Protein AF-A0A7C9BEQ4-F1 (afdb_monomer_lite)

Sequence (86 aa):
MLAFQIGKRDDAKCKKLMRKLARLDIRYYYTDDWKSYKKHIPPDKHTVAKKKTQKIERQNLNFRTYMKRPASKTICFSKKTICTTG

Structure (mmCIF, N/CA/C/O backbone):
data_AF-A0A7C9BEQ4-F1
#
_entry.id   AF-A0A7C9BEQ4-F1
#
loop_
_atom_site.group_PDB
_atom_site.id
_atom_site.type_symbol
_atom_site.label_atom_id
_atom_site.label_alt_id
_atom_site.label_comp_id
_atom_site.label_asym_id
_atom_site.label_entity_id
_atom_site.label_seq_id
_atom_site.pdbx_PDB_ins_code
_atom_site.Cartn_x
_atom_site.Cartn_y
_atom_site.Cartn_z
_atom_site.occupancy
_atom_site.B_iso_or_equiv
_atom_site.auth_seq_id
_atom_site.auth_comp_id
_atom_site.auth_asym_id
_atom_site.auth_atom_id
_atom_site.pdbx_PDB_model_num
ATOM 1 N N . MET A 1 1 ? -12.950 -2.888 -2.195 1.00 73.25 1 MET A N 1
ATOM 2 C CA . MET A 1 1 ? -11.572 -2.888 -1.655 1.00 73.25 1 MET A CA 1
ATOM 3 C C . MET A 1 1 ? -11.144 -4.342 -1.553 1.00 73.25 1 MET A C 1
ATOM 5 O O . MET A 1 1 ? -11.946 -5.108 -1.045 1.00 73.25 1 MET A O 1
ATOM 9 N N . LEU A 1 2 ? -9.972 -4.730 -2.068 1.00 84.06 2 LEU A N 1
ATOM 10 C CA . LEU A 1 2 ? -9.565 -6.148 -2.142 1.00 84.06 2 LEU A CA 1
ATOM 11 C C . LEU A 1 2 ? -8.792 -6.618 -0.901 1.00 84.06 2 LEU A C 1
ATOM 13 O O . LEU A 1 2 ? -9.035 -7.698 -0.382 1.00 84.06 2 LEU A O 1
ATOM 17 N N . ALA A 1 3 ? -7.884 -5.787 -0.390 1.00 88.12 3 ALA A N 1
ATOM 18 C CA . ALA A 1 3 ? -7.167 -6.032 0.855 1.00 88.12 3 ALA A CA 1
ATOM 19 C C . ALA A 1 3 ? -6.741 -4.699 1.478 1.00 88.12 3 ALA A C 1
ATOM 21 O O . ALA A 1 3 ? -6.607 -3.694 0.782 1.00 88.12 3 ALA A O 1
ATOM 22 N N . PHE A 1 4 ? -6.499 -4.699 2.788 1.00 86.75 4 PHE A N 1
ATOM 23 C CA . PHE A 1 4 ? -5.937 -3.556 3.503 1.00 86.75 4 PHE A CA 1
ATOM 24 C C . PHE A 1 4 ? -4.979 -4.009 4.604 1.00 86.75 4 PHE A C 1
ATOM 26 O O . PHE A 1 4 ? -5.052 -5.139 5.109 1.00 86.75 4 PHE A O 1
ATOM 33 N N . GLN A 1 5 ? -4.060 -3.124 4.984 1.00 89.25 5 GLN A N 1
ATOM 34 C CA . GLN A 1 5 ? -3.144 -3.337 6.096 1.00 89.25 5 GLN A CA 1
ATOM 35 C C . GLN A 1 5 ? -3.000 -2.040 6.890 1.00 89.25 5 GLN A C 1
ATOM 37 O O . GLN A 1 5 ? -2.527 -1.039 6.369 1.00 89.25 5 GLN A O 1
ATOM 42 N N . ILE A 1 6 ? -3.395 -2.075 8.164 1.00 86.38 6 ILE A N 1
ATOM 43 C CA . ILE A 1 6 ? -3.219 -0.955 9.094 1.00 86.38 6 ILE A CA 1
ATOM 44 C C . ILE A 1 6 ? -1.821 -1.046 9.722 1.00 86.38 6 ILE A C 1
ATOM 46 O O . ILE A 1 6 ? -1.338 -2.143 10.051 1.00 86.38 6 ILE A O 1
ATOM 50 N N . GLY A 1 7 ? -1.162 0.099 9.880 1.00 86.25 7 GLY A N 1
ATOM 51 C CA . GLY A 1 7 ? 0.139 0.213 10.530 1.00 86.25 7 GLY A CA 1
ATOM 52 C C . GLY A 1 7 ? 0.943 1.407 10.028 1.00 86.25 7 GLY A C 1
ATOM 53 O O . GLY A 1 7 ? 0.445 2.227 9.258 1.00 86.25 7 GLY A O 1
ATOM 54 N N . LYS A 1 8 ? 2.200 1.485 10.473 1.00 85.94 8 LYS A N 1
ATOM 55 C CA . LYS A 1 8 ? 3.172 2.451 9.959 1.00 85.94 8 LYS A CA 1
ATOM 56 C C . LYS A 1 8 ? 3.494 2.152 8.490 1.00 85.94 8 LYS A C 1
ATOM 58 O O . LYS A 1 8 ? 3.306 1.034 8.007 1.00 85.94 8 LYS A O 1
ATOM 63 N N . ARG A 1 9 ? 3.982 3.174 7.786 1.00 85.38 9 ARG A N 1
ATOM 64 C CA . ARG A 1 9 ? 4.423 3.086 6.391 1.00 85.38 9 ARG A CA 1
ATOM 65 C C . ARG A 1 9 ? 5.821 2.456 6.344 1.00 85.38 9 ARG A C 1
ATOM 67 O O . ARG A 1 9 ? 6.810 3.142 6.121 1.00 85.38 9 ARG A O 1
ATOM 74 N N . ASP A 1 10 ? 5.875 1.158 6.633 1.00 90.25 10 ASP A N 1
ATOM 75 C CA . ASP A 1 10 ? 7.095 0.352 6.684 1.00 90.25 10 ASP A CA 1
ATOM 76 C C . ASP A 1 10 ? 7.079 -0.789 5.648 1.00 90.25 10 ASP A C 1
ATOM 78 O O . ASP A 1 10 ? 6.044 -1.160 5.078 1.00 90.25 10 ASP A O 1
ATOM 82 N N . ASP A 1 11 ? 8.262 -1.341 5.396 1.00 91.06 11 ASP A N 1
ATOM 83 C CA . ASP A 1 11 ? 8.467 -2.358 4.369 1.00 91.06 11 ASP A CA 1
ATOM 84 C C . ASP A 1 11 ? 7.816 -3.706 4.730 1.00 91.06 11 ASP A C 1
ATOM 86 O O . ASP A 1 11 ? 7.230 -4.386 3.884 1.00 91.06 11 ASP A O 1
ATOM 90 N N . ALA A 1 12 ? 7.820 -4.061 6.017 1.00 91.44 12 ALA A N 1
ATOM 91 C CA . ALA A 1 12 ? 7.225 -5.296 6.519 1.00 91.44 12 ALA A CA 1
ATOM 92 C C . ALA A 1 12 ? 5.697 -5.320 6.331 1.00 91.44 12 ALA A C 1
ATOM 94 O O . ALA A 1 12 ? 5.108 -6.354 5.982 1.00 91.44 12 ALA A O 1
ATOM 95 N N . LYS A 1 13 ? 5.033 -4.178 6.525 1.00 90.88 13 LYS A N 1
ATOM 96 C CA . LYS A 1 13 ? 3.599 -3.986 6.291 1.00 90.88 13 LYS A CA 1
ATOM 97 C C . LYS A 1 13 ? 3.290 -4.018 4.803 1.00 90.88 13 LYS A C 1
ATOM 99 O O . LYS A 1 13 ? 2.295 -4.648 4.438 1.00 90.88 13 LYS A O 1
ATOM 104 N N . CYS A 1 14 ? 4.150 -3.441 3.959 1.00 91.25 14 CYS A N 1
ATOM 105 C CA . CYS A 1 14 ? 4.039 -3.568 2.505 1.00 91.25 14 CYS A CA 1
ATOM 106 C C . CYS A 1 14 ? 4.090 -5.044 2.082 1.00 91.25 14 CYS A C 1
ATOM 108 O O . CYS A 1 14 ? 3.159 -5.534 1.442 1.00 91.25 14 CYS A O 1
ATOM 110 N N . LYS A 1 15 ? 5.079 -5.807 2.562 1.00 92.31 15 LYS A N 1
ATOM 111 C CA . LYS A 1 15 ? 5.180 -7.256 2.314 1.00 92.31 15 LYS A CA 1
ATOM 112 C C . LYS A 1 15 ? 3.955 -8.027 2.816 1.00 92.31 15 LYS A C 1
ATOM 114 O O . LYS A 1 15 ? 3.486 -8.966 2.173 1.00 92.31 15 LYS A O 1
ATOM 119 N N . LYS A 1 16 ? 3.397 -7.652 3.973 1.00 92.69 16 LYS A N 1
ATOM 120 C CA . LYS A 1 16 ? 2.161 -8.263 4.497 1.00 92.69 16 LYS A CA 1
ATOM 121 C C . LYS A 1 16 ? 0.951 -7.959 3.609 1.00 92.69 16 LYS A C 1
ATOM 123 O O . LYS A 1 16 ? 0.130 -8.851 3.415 1.00 92.69 16 LYS A O 1
ATOM 128 N N . LEU A 1 17 ? 0.849 -6.748 3.063 1.00 91.81 17 LEU A N 1
ATOM 129 C CA . LEU A 1 17 ? -0.190 -6.392 2.096 1.00 91.81 17 LEU A CA 1
ATOM 130 C C . LEU A 1 17 ? -0.032 -7.194 0.798 1.00 91.81 17 LEU A C 1
ATOM 132 O O . LEU A 1 17 ? -1.005 -7.799 0.355 1.00 91.81 17 LEU A O 1
ATOM 136 N N . MET A 1 18 ? 1.184 -7.278 0.252 1.00 91.62 18 MET A N 1
ATOM 137 C CA . MET A 1 18 ? 1.456 -8.049 -0.966 1.00 91.62 18 MET A CA 1
ATOM 138 C C . MET A 1 18 ? 1.120 -9.532 -0.794 1.00 91.62 18 MET A C 1
ATOM 140 O O . MET A 1 18 ? 0.483 -10.109 -1.662 1.00 91.62 18 MET A O 1
ATOM 144 N N . ARG A 1 19 ? 1.411 -10.139 0.366 1.00 92.00 19 ARG A N 1
ATOM 145 C CA . ARG A 1 19 ? 0.989 -11.524 0.662 1.00 92.00 19 ARG A CA 1
ATOM 146 C C . ARG A 1 19 ? -0.526 -11.728 0.649 1.00 92.00 19 ARG A C 1
ATOM 148 O O . ARG A 1 19 ? -0.985 -12.796 0.260 1.00 92.00 19 ARG A O 1
ATOM 155 N N . LYS A 1 20 ? -1.310 -10.739 1.091 1.00 92.12 20 LYS A N 1
ATOM 156 C CA . LYS A 1 20 ? -2.780 -10.818 1.010 1.00 92.12 20 LYS A CA 1
ATOM 157 C C . LYS A 1 20 ? -3.248 -10.746 -0.441 1.00 92.12 20 LYS A C 1
ATOM 159 O O . LYS A 1 20 ? -4.158 -11.472 -0.819 1.00 92.12 20 LYS A O 1
ATOM 164 N N . LEU A 1 21 ? -2.612 -9.879 -1.226 1.00 90.25 21 LEU A N 1
ATOM 165 C CA . LEU A 1 21 ? -2.922 -9.666 -2.636 1.00 90.25 21 LEU A CA 1
ATOM 166 C C . LEU A 1 21 ? -2.440 -10.812 -3.533 1.00 90.25 21 LEU A C 1
ATOM 168 O O . LEU A 1 21 ? -3.085 -11.077 -4.532 1.00 90.25 21 LEU A O 1
ATOM 172 N N . ALA A 1 22 ? -1.391 -11.541 -3.149 1.00 88.19 22 ALA A N 1
ATOM 173 C CA . ALA A 1 22 ? -0.854 -12.678 -3.900 1.00 88.19 22 ALA A CA 1
ATOM 174 C C . ALA A 1 22 ? -1.845 -13.845 -4.060 1.00 88.19 22 ALA A C 1
ATOM 176 O O . ALA A 1 22 ? -1.658 -14.692 -4.923 1.00 88.19 22 ALA A O 1
ATOM 177 N N . ARG A 1 23 ? -2.906 -13.894 -3.241 1.00 87.62 23 ARG A N 1
ATOM 178 C CA . ARG A 1 23 ? -4.012 -14.855 -3.406 1.00 87.62 23 ARG A CA 1
ATOM 179 C C . ARG A 1 23 ? -4.943 -14.501 -4.568 1.00 87.62 23 ARG A C 1
ATOM 181 O O . ARG A 1 23 ? -5.830 -15.281 -4.889 1.00 87.62 23 ARG A O 1
ATOM 188 N N . LEU A 1 24 ? -4.790 -13.310 -5.136 1.00 87.44 24 LEU A N 1
ATOM 189 C CA . LEU A 1 24 ? -5.582 -12.792 -6.240 1.00 87.44 24 LEU A CA 1
ATOM 190 C C . LEU A 1 24 ? -4.684 -12.719 -7.479 1.00 87.44 24 LEU A C 1
ATOM 192 O O . LEU A 1 24 ? -3.541 -12.270 -7.389 1.00 87.44 24 LEU A O 1
ATOM 196 N N . ASP A 1 25 ? -5.210 -13.102 -8.642 1.00 86.69 25 ASP A N 1
ATOM 197 C CA . ASP A 1 25 ? -4.497 -12.952 -9.915 1.00 86.69 25 ASP A CA 1
ATOM 198 C C . ASP A 1 25 ? -4.528 -11.486 -10.387 1.00 86.69 25 ASP A C 1
ATOM 200 O O . ASP A 1 25 ? -5.343 -11.069 -11.213 1.00 86.69 25 ASP A O 1
ATOM 204 N N . ILE A 1 26 ? -3.675 -10.653 -9.785 1.00 88.44 26 ILE A N 1
ATOM 205 C CA . ILE A 1 26 ? -3.579 -9.226 -10.110 1.00 88.44 26 ILE A CA 1
ATOM 206 C C . ILE A 1 26 ? -2.554 -9.023 -11.225 1.00 88.44 26 ILE A C 1
ATOM 208 O O . ILE A 1 26 ? -1.353 -9.255 -11.055 1.00 88.44 26 ILE A O 1
ATOM 212 N N . ARG A 1 27 ? -3.040 -8.514 -12.361 1.00 88.94 27 ARG A N 1
ATOM 213 C CA . ARG A 1 27 ? -2.218 -8.236 -13.547 1.00 88.94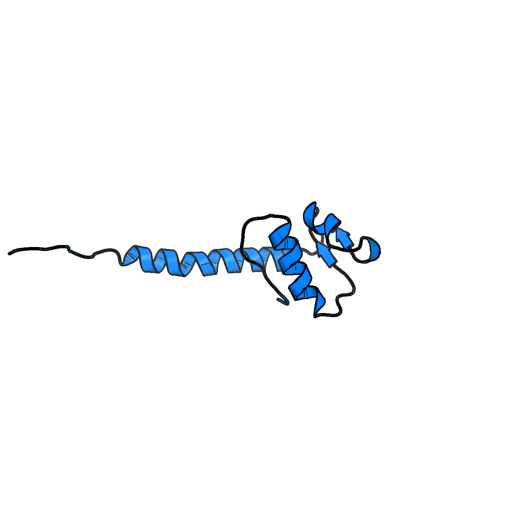 27 ARG A CA 1
ATOM 214 C C . ARG A 1 27 ? -1.444 -6.923 -13.461 1.00 88.94 27 ARG A C 1
ATOM 216 O O . ARG A 1 27 ? -0.290 -6.890 -13.865 1.00 88.94 27 ARG A O 1
ATOM 223 N N . TYR A 1 28 ? -2.052 -5.874 -12.902 1.00 88.25 28 TYR A N 1
ATOM 224 C CA . TYR A 1 28 ? -1.467 -4.532 -12.854 1.00 88.25 28 TYR A CA 1
ATOM 225 C C . TYR A 1 28 ? -1.641 -3.877 -11.487 1.00 88.25 28 TYR A C 1
ATOM 227 O O . TYR A 1 28 ? -2.720 -3.923 -10.889 1.00 88.25 28 TYR A O 1
ATOM 235 N N . TYR A 1 29 ? -0.586 -3.207 -11.032 1.00 88.38 29 TYR A N 1
ATOM 236 C CA . TYR A 1 29 ? -0.559 -2.419 -9.809 1.00 88.38 29 TYR A CA 1
ATOM 237 C C . TYR A 1 29 ? -0.366 -0.945 -10.148 1.00 88.38 29 TYR A C 1
ATOM 239 O O . TYR A 1 29 ? 0.684 -0.546 -10.646 1.00 88.38 29 TYR A O 1
ATOM 247 N N . TYR A 1 30 ? -1.363 -0.128 -9.815 1.00 87.75 30 TYR A N 1
ATOM 248 C CA . TYR A 1 30 ? -1.272 1.327 -9.900 1.00 87.75 30 TYR A CA 1
ATOM 249 C C . TYR A 1 30 ? -1.042 1.898 -8.505 1.00 87.75 30 TYR A C 1
ATOM 251 O O . TYR A 1 30 ? -1.925 1.800 -7.648 1.00 87.75 30 TYR A O 1
ATOM 259 N N . THR A 1 31 ? 0.133 2.477 -8.256 1.00 87.31 31 THR A N 1
ATOM 260 C CA . THR A 1 31 ? 0.477 3.023 -6.932 1.00 87.31 31 THR A CA 1
ATOM 261 C C . THR A 1 31 ? 1.111 4.407 -7.021 1.00 87.31 31 THR A C 1
ATOM 263 O O . THR A 1 31 ? 1.492 4.876 -8.094 1.00 87.31 31 THR A O 1
ATOM 266 N N . ASP A 1 32 ? 1.243 5.056 -5.863 1.00 84.69 32 ASP A N 1
ATOM 267 C CA . ASP A 1 32 ? 2.109 6.221 -5.706 1.00 84.69 32 ASP A CA 1
ATOM 268 C C . ASP A 1 32 ? 3.597 5.826 -5.738 1.00 84.69 32 ASP A C 1
ATOM 270 O O . ASP A 1 32 ? 3.949 4.640 -5.731 1.00 84.69 32 ASP A O 1
ATOM 274 N N . ASP A 1 33 ? 4.475 6.831 -5.790 1.00 85.25 33 ASP A N 1
ATOM 275 C CA . ASP A 1 33 ? 5.928 6.657 -5.886 1.00 85.25 33 ASP A CA 1
ATOM 276 C C . ASP A 1 33 ? 6.580 6.304 -4.534 1.00 85.25 33 ASP A C 1
ATOM 278 O O . ASP A 1 33 ? 7.537 6.931 -4.073 1.00 85.25 33 ASP A O 1
ATOM 282 N N . TRP A 1 34 ? 6.029 5.317 -3.829 1.00 88.44 34 TRP A N 1
ATOM 283 C CA . TRP A 1 34 ? 6.595 4.866 -2.563 1.00 88.44 34 TRP A CA 1
ATOM 284 C C . TRP A 1 34 ? 7.629 3.760 -2.768 1.00 88.44 34 TRP A C 1
ATOM 286 O O . TRP A 1 34 ? 7.337 2.709 -3.339 1.00 88.44 34 TRP A O 1
ATOM 296 N N . LYS A 1 35 ? 8.838 3.970 -2.225 1.00 88.75 35 LYS A N 1
ATOM 297 C CA . LYS A 1 35 ? 9.993 3.065 -2.377 1.00 88.75 35 LYS A CA 1
ATOM 298 C C . LYS A 1 35 ? 9.691 1.603 -2.026 1.00 88.75 35 LYS A C 1
ATOM 300 O O . LYS A 1 35 ? 10.233 0.719 -2.676 1.00 88.75 35 LYS A O 1
ATOM 305 N N . SER A 1 36 ? 8.836 1.327 -1.040 1.00 89.31 36 SER A N 1
ATOM 306 C CA . SER A 1 36 ? 8.488 -0.058 -0.688 1.00 89.31 36 SER A CA 1
ATOM 307 C C . SER A 1 36 ? 7.678 -0.768 -1.773 1.00 89.31 36 SER A C 1
ATOM 309 O O . SER A 1 36 ? 7.877 -1.960 -1.976 1.00 89.31 36 SER A O 1
ATOM 311 N N . TYR A 1 37 ? 6.829 -0.069 -2.533 1.00 89.06 37 TYR A N 1
ATOM 312 C CA . TYR A 1 37 ? 6.121 -0.707 -3.647 1.00 89.06 37 TYR A CA 1
ATOM 313 C C . TYR A 1 37 ? 7.088 -1.151 -4.742 1.00 89.06 37 TYR A C 1
ATOM 315 O O . TYR A 1 37 ? 7.013 -2.294 -5.172 1.00 89.06 37 TYR A O 1
ATOM 323 N N . LYS A 1 38 ? 8.072 -0.313 -5.089 1.00 87.69 38 LYS A N 1
ATOM 324 C CA . LYS A 1 38 ? 9.115 -0.668 -6.068 1.00 87.69 38 LYS A CA 1
ATOM 325 C C . LYS A 1 38 ? 9.944 -1.893 -5.664 1.00 87.69 38 LYS A C 1
ATOM 327 O O . LYS A 1 38 ? 10.486 -2.565 -6.527 1.00 87.69 38 LYS A O 1
ATOM 332 N N . LYS A 1 39 ? 10.070 -2.172 -4.361 1.00 89.81 39 LYS A N 1
ATOM 333 C CA . LYS A 1 39 ? 10.814 -3.336 -3.851 1.00 89.81 39 LYS A CA 1
ATOM 334 C C . LYS A 1 39 ? 10.019 -4.639 -3.910 1.00 89.81 39 LYS A C 1
ATOM 336 O O . LYS A 1 39 ? 10.616 -5.695 -4.074 1.00 89.81 39 LYS A O 1
ATOM 341 N N . HIS A 1 40 ? 8.701 -4.576 -3.709 1.00 89.38 40 HIS A N 1
ATOM 342 C CA . HIS A 1 40 ? 7.855 -5.770 -3.547 1.00 89.38 40 HIS A CA 1
ATOM 343 C C . HIS A 1 40 ? 6.940 -6.057 -4.740 1.00 89.38 40 HIS A C 1
ATOM 345 O O . HIS A 1 40 ? 6.331 -7.124 -4.778 1.00 89.38 40 HIS A O 1
ATOM 351 N N . ILE A 1 41 ? 6.805 -5.123 -5.682 1.00 89.88 41 ILE A N 1
ATOM 352 C CA . ILE A 1 41 ? 5.991 -5.284 -6.888 1.00 89.88 41 ILE A CA 1
ATOM 353 C C . ILE A 1 41 ? 6.930 -5.469 -8.087 1.00 89.88 41 ILE A C 1
ATOM 355 O O . ILE A 1 41 ? 7.852 -4.669 -8.246 1.00 89.88 41 ILE A O 1
ATOM 359 N N . PRO A 1 42 ? 6.705 -6.484 -8.942 1.00 88.81 42 PRO A N 1
ATOM 360 C CA . PRO A 1 42 ? 7.468 -6.648 -10.173 1.00 88.81 42 PRO A CA 1
ATOM 361 C C . PRO A 1 42 ? 7.357 -5.400 -11.064 1.00 88.81 42 PRO A C 1
ATOM 363 O O . PRO A 1 42 ? 6.234 -4.925 -11.270 1.00 88.81 42 PRO A O 1
ATOM 366 N N . PRO A 1 43 ? 8.470 -4.887 -11.622 1.00 85.94 43 PRO A N 1
ATOM 367 C CA . PRO A 1 43 ? 8.469 -3.662 -12.423 1.00 85.94 43 PRO A CA 1
ATOM 368 C C . PRO A 1 43 ? 7.552 -3.770 -13.648 1.00 85.94 43 PRO A C 1
ATOM 370 O O . PRO A 1 43 ? 6.842 -2.818 -13.955 1.00 85.94 43 PRO A O 1
ATOM 373 N N . ASP A 1 44 ? 7.455 -4.953 -14.259 1.00 88.50 44 ASP A N 1
ATOM 374 C CA . ASP A 1 44 ? 6.614 -5.202 -15.443 1.00 88.50 44 ASP A CA 1
ATOM 375 C C . ASP A 1 44 ? 5.111 -5.047 -15.162 1.00 88.50 44 ASP A C 1
ATOM 377 O O . ASP A 1 44 ? 4.311 -4.786 -16.060 1.00 88.50 44 ASP A O 1
ATOM 381 N N . LYS A 1 45 ? 4.711 -5.212 -13.895 1.00 88.88 45 LYS A N 1
ATOM 382 C CA . LYS A 1 45 ? 3.320 -5.092 -13.437 1.00 88.88 45 LYS A CA 1
ATOM 383 C C . LYS A 1 45 ? 3.065 -3.780 -12.698 1.00 88.88 45 LYS A 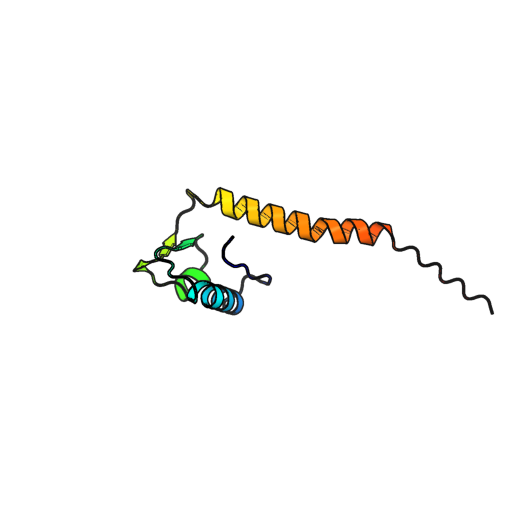C 1
ATOM 385 O O . LYS A 1 45 ? 1.934 -3.546 -12.261 1.00 88.88 45 LYS A O 1
ATOM 390 N N . HIS A 1 46 ? 4.088 -2.945 -12.507 1.00 90.88 46 HIS A N 1
ATOM 391 C CA . HIS A 1 46 ? 4.012 -1.746 -11.680 1.00 90.88 46 HIS A CA 1
ATOM 392 C C . HIS A 1 46 ? 3.917 -0.488 -12.535 1.00 90.88 46 HIS A C 1
ATOM 394 O O . HIS A 1 46 ? 4.820 -0.144 -13.287 1.00 90.88 46 HIS A O 1
ATOM 400 N N . THR A 1 47 ? 2.827 0.254 -12.373 1.00 89.44 47 THR A N 1
ATOM 401 C CA . THR A 1 47 ? 2.669 1.570 -12.987 1.00 89.44 47 THR A CA 1
ATOM 402 C C . THR A 1 47 ? 2.539 2.629 -11.901 1.00 89.44 47 THR A C 1
ATOM 404 O O . THR A 1 47 ? 1.555 2.675 -11.158 1.00 89.44 47 THR A O 1
ATOM 407 N N . VAL A 1 48 ? 3.525 3.522 -11.824 1.00 86.62 48 VAL A N 1
ATOM 408 C CA . VAL A 1 48 ? 3.456 4.702 -10.957 1.00 86.62 48 VAL A CA 1
ATOM 409 C C . VAL A 1 48 ? 2.665 5.781 -11.686 1.00 86.62 48 VAL A C 1
ATOM 411 O O . VAL A 1 48 ? 3.130 6.353 -12.668 1.00 86.62 48 VAL A O 1
ATOM 414 N N . ALA A 1 49 ? 1.448 6.062 -11.224 1.00 80.06 49 ALA A N 1
ATOM 415 C CA . ALA A 1 49 ? 0.596 7.068 -11.847 1.00 80.06 49 ALA A CA 1
ATOM 416 C C . ALA A 1 49 ? -0.218 7.827 -10.799 1.00 80.06 49 ALA A C 1
ATOM 418 O O . ALA A 1 49 ? -0.987 7.240 -10.044 1.00 80.06 49 ALA A O 1
ATOM 419 N N . LYS A 1 50 ? -0.132 9.162 -10.820 1.00 70.94 50 LYS A N 1
ATOM 420 C CA . LYS A 1 50 ? -1.021 10.034 -10.027 1.00 70.94 50 LYS A CA 1
ATOM 421 C C . LYS A 1 50 ? -2.446 10.099 -10.594 1.00 70.94 50 LYS A C 1
ATOM 423 O O . LYS A 1 50 ? -3.387 10.429 -9.884 1.00 70.94 50 LYS A O 1
ATOM 428 N N . LYS A 1 51 ? -2.636 9.785 -11.881 1.00 64.38 51 LYS A N 1
ATOM 429 C CA . LYS A 1 51 ? -3.840 10.188 -12.632 1.00 64.38 51 LYS A CA 1
ATOM 430 C C . LYS A 1 51 ? -5.117 9.376 -12.338 1.00 64.38 51 LYS A C 1
ATOM 432 O O . LYS A 1 51 ? -6.136 9.642 -12.960 1.00 64.38 51 LYS A O 1
ATOM 437 N N . LYS A 1 52 ? -5.117 8.413 -11.402 1.00 64.12 52 LYS A N 1
ATOM 438 C CA . LYS A 1 52 ? -6.312 7.602 -11.049 1.00 64.12 52 LYS A CA 1
ATOM 439 C C . LYS A 1 52 ? -6.411 7.207 -9.558 1.00 64.12 52 LYS A C 1
ATOM 441 O O . LYS A 1 52 ? -7.143 6.279 -9.219 1.00 64.12 52 LYS A O 1
ATOM 446 N N . THR A 1 53 ? -5.720 7.897 -8.645 1.00 71.25 53 THR A N 1
ATOM 447 C CA . THR A 1 53 ? -5.674 7.528 -7.208 1.00 71.25 53 THR A CA 1
ATOM 448 C C . THR A 1 53 ? -6.808 8.105 -6.360 1.00 71.25 53 THR A C 1
ATOM 450 O O . THR A 1 53 ? -7.020 7.637 -5.242 1.00 71.25 53 THR A O 1
ATOM 453 N N . GLN A 1 54 ? -7.604 9.034 -6.899 1.00 81.38 54 GLN A N 1
ATOM 454 C CA . GLN A 1 54 ? -8.683 9.738 -6.184 1.00 81.38 54 GLN A CA 1
ATOM 455 C C . GLN A 1 54 ? -9.634 8.799 -5.421 1.00 81.38 54 GLN A C 1
ATOM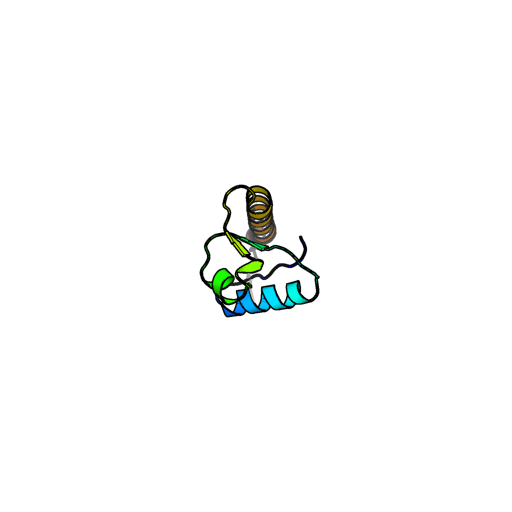 457 O O . GLN A 1 54 ? -9.989 9.043 -4.268 1.00 81.38 54 GLN A O 1
ATOM 462 N N . LYS A 1 55 ? -10.019 7.669 -6.029 1.00 83.56 55 LYS A N 1
ATOM 463 C CA . LYS A 1 55 ? -10.907 6.685 -5.387 1.00 83.56 55 LYS A CA 1
ATOM 464 C C . LYS A 1 55 ? -10.257 6.014 -4.171 1.00 83.56 55 LYS A C 1
ATOM 466 O O . LYS A 1 55 ? -10.938 5.783 -3.174 1.00 83.56 55 LYS A O 1
ATOM 471 N N . ILE A 1 56 ? -8.960 5.713 -4.243 1.00 81.94 56 ILE A N 1
ATOM 472 C CA . ILE A 1 56 ? -8.187 5.101 -3.151 1.00 81.94 56 ILE A CA 1
ATOM 473 C C . ILE A 1 56 ? -7.953 6.134 -2.043 1.00 81.94 56 ILE A C 1
ATOM 475 O O . ILE A 1 56 ? -8.155 5.834 -0.868 1.00 81.94 56 ILE A O 1
ATOM 479 N N . GLU A 1 57 ? -7.610 7.370 -2.408 1.00 85.56 57 GLU A N 1
ATOM 480 C CA . GLU A 1 57 ? -7.442 8.485 -1.468 1.00 85.56 57 GLU A CA 1
ATOM 481 C C . GLU A 1 57 ? -8.732 8.760 -0.687 1.00 85.56 57 GLU A C 1
ATOM 483 O O . GLU A 1 57 ? -8.707 8.830 0.545 1.00 85.56 57 GLU A O 1
ATOM 488 N N . ARG A 1 58 ? -9.884 8.799 -1.371 1.00 89.19 58 ARG A N 1
ATOM 489 C CA . ARG A 1 58 ? -11.194 8.947 -0.721 1.00 89.19 58 ARG A CA 1
ATOM 490 C C . ARG A 1 58 ? -11.527 7.775 0.203 1.00 89.19 58 ARG A C 1
ATOM 492 O O . ARG A 1 58 ? -12.078 7.990 1.280 1.00 89.19 58 ARG A O 1
ATOM 499 N N . GLN A 1 59 ? -11.180 6.543 -0.175 1.00 87.06 59 GLN A N 1
ATOM 500 C CA . GLN A 1 59 ? -11.339 5.385 0.713 1.00 87.06 59 GLN A CA 1
ATOM 501 C C . GLN A 1 59 ? -10.475 5.526 1.970 1.00 87.06 59 GLN A C 1
ATOM 503 O O . GLN A 1 59 ? -10.991 5.358 3.074 1.00 87.06 59 GLN A O 1
ATOM 508 N N . ASN A 1 60 ? -9.205 5.908 1.829 1.00 85.19 60 ASN A N 1
ATOM 509 C CA . ASN A 1 60 ? -8.303 6.133 2.961 1.00 85.19 60 ASN A CA 1
ATOM 510 C C . ASN A 1 60 ? -8.821 7.234 3.900 1.00 85.19 60 ASN A C 1
ATOM 512 O O . ASN A 1 60 ? -8.779 7.074 5.124 1.00 85.19 60 ASN A O 1
ATOM 516 N N . LEU A 1 61 ? -9.358 8.323 3.341 1.00 89.19 61 LEU A N 1
ATOM 517 C CA . LEU A 1 61 ? -10.001 9.382 4.116 1.00 89.19 61 LEU A CA 1
ATOM 518 C C . LEU A 1 61 ? -11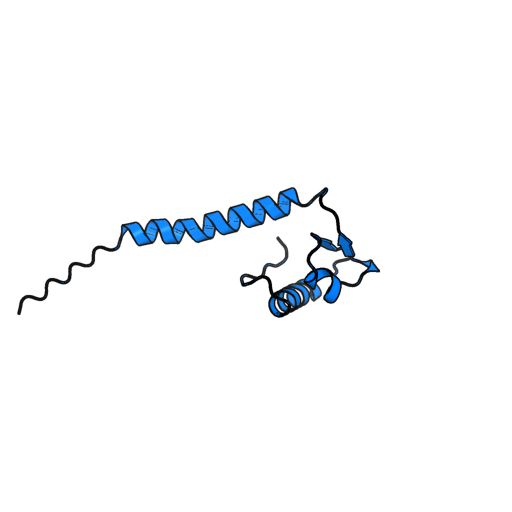.211 8.849 4.894 1.00 89.19 61 LEU A C 1
ATOM 520 O O . LEU A 1 61 ? -11.292 9.050 6.106 1.00 89.19 61 LEU A O 1
ATOM 524 N N . ASN A 1 62 ? -12.107 8.115 4.229 1.00 89.94 62 ASN A N 1
ATOM 525 C CA . ASN A 1 62 ? -13.275 7.509 4.869 1.00 89.94 62 ASN A CA 1
ATOM 526 C C . ASN A 1 62 ? -12.878 6.566 6.011 1.00 89.94 62 ASN A C 1
ATOM 528 O O . ASN A 1 62 ? -13.470 6.645 7.086 1.00 89.94 62 ASN A O 1
ATOM 532 N N . PHE A 1 63 ? -11.851 5.730 5.822 1.00 85.81 63 PHE A N 1
ATOM 533 C CA . PHE A 1 63 ? -11.332 4.859 6.881 1.00 85.81 63 PHE A CA 1
ATOM 534 C C . PHE A 1 63 ? -10.832 5.657 8.082 1.00 85.81 63 PHE A C 1
ATOM 536 O O . PHE A 1 63 ? -11.172 5.334 9.220 1.00 85.81 63 PHE A O 1
ATOM 543 N N . ARG A 1 64 ? -10.058 6.722 7.850 1.00 86.75 64 ARG A N 1
ATOM 544 C CA . ARG A 1 64 ? -9.550 7.576 8.931 1.00 86.75 64 ARG A CA 1
ATOM 545 C C . ARG A 1 64 ? -10.693 8.242 9.697 1.00 86.75 64 ARG A C 1
ATOM 547 O O . ARG A 1 64 ? -10.661 8.267 10.925 1.00 86.75 64 ARG A O 1
ATOM 554 N N . THR A 1 65 ? -11.703 8.743 8.993 1.00 88.25 65 THR A N 1
ATOM 555 C CA . THR A 1 65 ? -12.893 9.353 9.604 1.00 88.25 65 THR A CA 1
ATOM 556 C C . THR A 1 65 ? -13.706 8.328 10.390 1.00 88.25 65 THR A C 1
ATOM 558 O O . THR A 1 65 ? -14.100 8.599 11.523 1.00 88.25 65 THR A O 1
ATOM 561 N N . TYR A 1 66 ? -13.920 7.137 9.828 1.00 87.06 66 TYR A N 1
ATOM 562 C CA . TYR A 1 66 ? -14.651 6.066 10.496 1.00 87.06 66 TYR A CA 1
ATOM 563 C C . TYR A 1 66 ? -13.935 5.586 11.757 1.00 87.06 66 TYR A C 1
ATOM 565 O O . TYR A 1 66 ? -14.589 5.436 12.774 1.00 87.06 66 TYR A O 1
ATOM 573 N N . MET A 1 67 ? -12.609 5.420 11.740 1.00 85.06 67 MET A N 1
ATOM 574 C CA . MET A 1 67 ? -11.853 5.029 12.940 1.00 85.06 67 MET A CA 1
ATOM 575 C C . MET A 1 67 ? -11.859 6.112 14.027 1.00 85.06 67 MET A C 1
ATOM 577 O O . MET A 1 67 ? -11.886 5.792 15.212 1.00 85.06 67 MET A O 1
ATOM 581 N N . LYS A 1 68 ? -11.848 7.396 13.647 1.00 82.00 68 LYS A N 1
ATOM 582 C CA . LYS A 1 68 ? -11.890 8.508 14.611 1.00 82.00 68 LYS A CA 1
ATOM 583 C C . LYS A 1 68 ? -13.253 8.665 15.287 1.00 82.00 68 LYS A C 1
ATOM 585 O O . LYS A 1 68 ? -13.309 9.013 16.460 1.00 82.00 68 LYS A O 1
ATOM 590 N N . ARG A 1 69 ? -14.349 8.415 14.563 1.00 82.69 69 ARG A N 1
ATOM 591 C CA . ARG A 1 69 ? -15.721 8.629 15.058 1.00 82.69 69 ARG A CA 1
ATOM 592 C C . ARG A 1 69 ? -16.036 7.888 16.372 1.00 82.69 69 ARG A C 1
ATOM 594 O O . ARG A 1 69 ? -16.551 8.543 17.275 1.00 82.69 69 ARG A O 1
ATOM 601 N N . PRO A 1 70 ? -15.735 6.583 16.524 1.00 76.50 70 PRO A N 1
ATOM 602 C CA . PRO A 1 70 ? -15.909 5.866 17.782 1.00 76.50 70 PRO A CA 1
ATOM 603 C C . PRO A 1 70 ? -15.112 6.481 18.931 1.00 76.50 70 PRO A C 1
ATOM 605 O O . PRO A 1 70 ? -15.685 6.692 19.990 1.00 76.50 70 PRO A O 1
ATOM 608 N N . ALA A 1 71 ? -13.8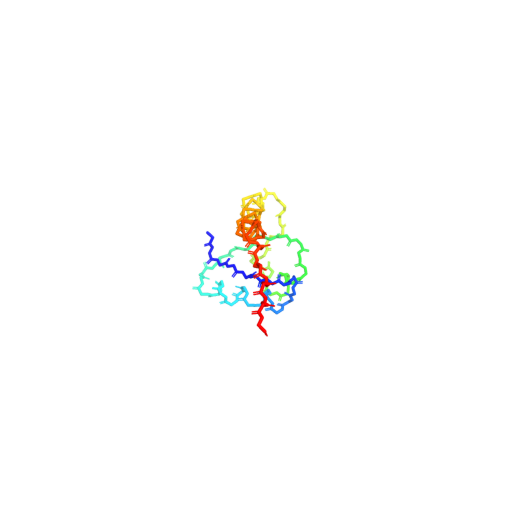42 6.844 18.707 1.00 72.50 71 ALA A N 1
ATOM 609 C CA . ALA A 1 71 ? -12.996 7.457 19.734 1.00 72.50 71 ALA A CA 1
ATOM 610 C C . ALA A 1 71 ? -13.566 8.796 20.233 1.00 72.50 71 ALA A C 1
ATOM 612 O O . ALA A 1 71 ? -13.588 9.053 21.431 1.00 72.50 71 ALA A O 1
ATOM 613 N N . SER A 1 72 ? -14.097 9.636 19.340 1.00 67.06 72 SER A N 1
ATOM 614 C CA . SER A 1 72 ? -14.754 10.888 19.744 1.00 67.06 72 SER A CA 1
ATOM 615 C C . SER A 1 72 ? -16.054 10.658 20.524 1.00 67.06 72 SER A C 1
ATOM 617 O O . SER A 1 72 ? -16.352 11.417 21.442 1.00 67.06 72 SER A O 1
ATOM 619 N N . LYS A 1 73 ? -16.821 9.609 20.194 1.00 63.22 73 LYS A N 1
ATOM 620 C CA . LYS A 1 73 ? -18.051 9.261 20.925 1.00 63.22 73 LYS A CA 1
ATOM 621 C C . LYS A 1 73 ? -17.768 8.687 22.316 1.00 63.22 73 LYS A C 1
ATOM 623 O O . LYS A 1 73 ? -18.519 8.976 23.239 1.00 63.22 73 LYS A O 1
ATOM 628 N N . THR A 1 74 ? -16.701 7.906 22.487 1.00 61.12 74 THR A N 1
ATOM 629 C CA . THR A 1 74 ? -16.343 7.319 23.790 1.00 61.12 74 THR A CA 1
ATOM 630 C C . THR A 1 74 ? -15.658 8.312 24.729 1.00 61.12 74 THR A C 1
ATOM 632 O O . THR A 1 74 ? -15.876 8.232 25.935 1.00 61.12 74 THR A O 1
ATOM 635 N N . ILE A 1 75 ? -14.900 9.288 24.211 1.00 58.78 75 ILE A N 1
ATOM 636 C CA . ILE A 1 75 ? -14.305 10.367 25.029 1.00 58.78 75 ILE A CA 1
ATOM 637 C C . ILE A 1 75 ? -15.389 11.190 25.750 1.00 58.78 75 ILE A C 1
ATOM 639 O O . ILE A 1 75 ? -15.195 11.601 26.891 1.00 58.78 75 ILE A O 1
ATOM 643 N N . CYS A 1 76 ? -16.558 11.375 25.130 1.00 60.19 76 CYS A N 1
ATOM 644 C CA . CYS A 1 76 ? -17.674 12.121 25.719 1.00 60.19 76 CYS A CA 1
ATOM 645 C C . CYS A 1 76 ? -18.299 11.432 26.959 1.00 60.19 76 CYS A C 1
ATOM 647 O O . CYS A 1 76 ? -19.027 12.080 27.704 1.00 60.19 76 CYS A O 1
ATOM 649 N N . PHE A 1 77 ? -17.974 10.159 27.231 1.00 57.28 77 PHE A N 1
ATOM 650 C CA . PHE A 1 77 ? -18.509 9.380 28.360 1.00 57.28 77 PHE A CA 1
ATOM 651 C C . PHE A 1 77 ? -17.486 9.056 29.466 1.00 57.28 77 PHE A C 1
ATOM 653 O O . PHE A 1 77 ? -17.706 8.159 30.279 1.00 57.28 77 PHE A O 1
ATOM 660 N N . SER A 1 78 ? -16.378 9.798 29.566 1.00 58.91 78 SER A N 1
ATOM 661 C CA . SER A 1 78 ? -15.482 9.697 30.726 1.00 58.91 78 SER A CA 1
ATOM 662 C C . SER A 1 78 ? -15.948 10.592 31.884 1.00 58.91 78 SER A C 1
ATOM 664 O O . SER A 1 78 ? -15.341 11.621 32.175 1.00 58.91 78 SER A O 1
ATOM 666 N N . LYS A 1 79 ? -17.010 10.180 32.582 1.00 59.16 79 LYS A N 1
ATOM 667 C CA . LYS A 1 79 ? -17.247 10.552 33.987 1.00 59.16 79 LYS A CA 1
ATOM 668 C C . LYS A 1 79 ? -17.472 9.270 34.782 1.00 59.16 79 LYS A C 1
ATOM 670 O O . LYS A 1 79 ? -18.594 8.789 34.886 1.00 59.16 79 LYS A O 1
ATOM 675 N N . LYS A 1 80 ? -16.394 8.701 35.323 1.00 56.00 80 LYS A N 1
ATOM 676 C CA . LYS A 1 80 ? -16.495 7.800 36.474 1.00 56.00 80 LYS A CA 1
ATOM 677 C C . LYS A 1 80 ? -16.115 8.605 37.707 1.00 56.00 80 LYS A C 1
ATOM 679 O O . LYS A 1 80 ? -14.948 8.908 37.927 1.00 56.00 80 LYS A O 1
ATOM 684 N N . THR A 1 81 ? -17.140 8.996 38.448 1.00 51.75 81 THR A N 1
ATOM 685 C CA . THR A 1 81 ? -17.084 9.446 39.835 1.00 51.75 81 THR A CA 1
ATOM 686 C C . THR A 1 81 ? -16.399 8.352 40.653 1.00 51.75 81 THR A C 1
ATOM 688 O O . THR A 1 81 ? -16.944 7.260 40.790 1.00 51.75 81 THR A O 1
ATOM 691 N N . ILE A 1 82 ? -15.202 8.615 41.173 1.00 53.84 82 ILE A N 1
ATOM 692 C CA . ILE A 1 82 ? -14.684 7.858 42.315 1.00 53.84 82 ILE A CA 1
ATOM 693 C C . ILE A 1 82 ? -15.134 8.645 43.545 1.00 53.84 82 ILE A C 1
ATOM 695 O O . ILE A 1 82 ? -14.483 9.596 43.961 1.00 53.84 82 ILE A O 1
ATOM 699 N N . CYS A 1 83 ? -16.306 8.288 44.066 1.00 46.31 83 CYS A N 1
ATOM 700 C CA . CYS A 1 83 ? -16.664 8.552 45.453 1.00 46.31 83 CYS A CA 1
ATOM 701 C C . CYS A 1 83 ? -16.351 7.267 46.218 1.00 46.31 83 CYS A C 1
ATOM 703 O O . CYS A 1 83 ? -17.140 6.326 46.191 1.00 46.31 83 CYS A O 1
ATOM 705 N N . THR A 1 84 ? -15.184 7.201 46.848 1.00 42.91 84 THR A N 1
ATOM 706 C CA . THR A 1 84 ? -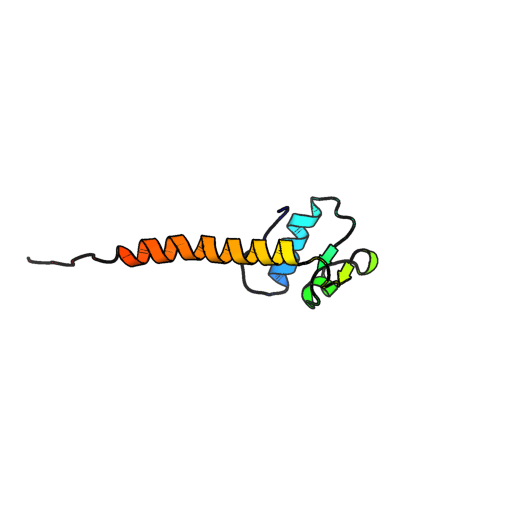14.940 6.263 47.946 1.00 42.91 84 THR A CA 1
ATOM 707 C C . THR A 1 84 ? -15.120 7.038 49.241 1.00 42.91 84 THR A C 1
ATOM 709 O O . THR A 1 84 ? -14.222 7.758 49.671 1.00 42.91 84 THR A O 1
ATOM 712 N N . THR A 1 85 ? -16.322 6.930 49.798 1.00 41.72 85 THR A N 1
ATOM 713 C CA . THR A 1 85 ? -16.623 7.177 51.210 1.00 41.72 85 THR A CA 1
ATOM 714 C C . THR A 1 85 ? -16.578 5.819 51.907 1.00 41.72 85 THR A C 1
ATOM 716 O O . THR A 1 85 ? -17.150 4.864 51.374 1.00 41.72 85 THR A O 1
ATOM 719 N N . GLY A 1 86 ? -15.924 5.734 53.064 1.00 42.66 86 GLY A N 1
ATOM 720 C CA . GLY A 1 86 ? -15.834 4.528 53.889 1.00 42.66 86 GLY A CA 1
ATOM 721 C C . GLY A 1 86 ? -14.572 4.535 54.722 1.00 42.66 86 GLY A C 1
ATOM 722 O O . GLY A 1 86 ? -13.567 3.996 54.215 1.00 42.66 86 GLY A O 1
#

InterPro domains:
  IPR005063 Transposase, IS1 [PF03400] (2-80)
  IPR051354 Transposase 27 family, IS1 element [PTHR33293] (2-80)

Organism: NCBI:txid2654236

pLDDT: mean 80.64, std 13.48, range [41.72, 92.69]

Secondary structure (DSSP, 8-state):
------S-S-HHHHHHHHHHHTTS----EEE-S-HHHHHHS-GGGEEE-STT-HHHHHHHHHHHHHHHHHHHHHHTT---------

Foldseek 3Di:
DQDDFDDDPDLVSLVVRVVSCVVDPQQADEDAPDPSCVVRPDPNRYDDDPPPCVVVVVVVVVVVVVVVVVVVVVVVPPDDDPDDDD

Radius of gyration: 19.81 Å; chains: 1; bounding box: 29×27×69 Å